Protein AF-A0A166ZIK1-F1 (afdb_monomer)

Sequence (98 aa):
MIDREKIKNVLSVFLELKEQDDSDISDRLESLGLSLCEAERVSAFLPSAFCRIALSHKFDLGFPNTYKVQGVEGEFPYKAESIYKLAIDIARKFLIVS

Secondary structure (DSSP, 8-state):
---HHHHHHHHHHHHHTTTS-HHHHHHHHHHTT--HHHHHHHHHHHHHHHHHHHHHHHH-----SEE--TTS-S-EEGGG-HHHHHHHHHHHHHHS--

Solvent-accessible surface area (backbone atoms only — not comparable to full-atom values): 5742 Å² total; per-residue (Å²): 133,93,51,76,72,61,48,59,57,50,56,50,47,54,66,74,44,68,90,57,56,65,64,61,51,15,54,52,40,28,77,74,75,40,53,64,72,56,15,53,48,46,54,59,34,36,58,53,33,34,50,51,51,53,43,26,71,77,67,73,50,87,72,78,68,53,49,74,53,91,96,49,91,70,75,45,49,45,78,79,33,66,66,36,50,50,24,39,59,48,33,50,62,60,67,74,75,107

Foldseek 3Di:
DDDPVLVVVLVVLCVVQVPHDLVSQLVVSVVVPDDSVVSSCLSPQLVVLLVVVLCCVPPVDDDDQWDDDPPDDDIHGLVVVPSNVVSNVVSCVVPVVD

Structure (mmCIF, N/CA/C/O backbone):
data_AF-A0A166ZIK1-F1
#
_entry.id   AF-A0A166ZIK1-F1
#
loop_
_atom_site.group_PDB
_atom_site.id
_atom_site.type_symbol
_atom_site.label_atom_id
_atom_site.label_alt_id
_atom_site.label_comp_id
_atom_site.label_asym_id
_atom_site.label_entity_id
_atom_site.label_seq_id
_atom_site.pdbx_PDB_ins_code
_atom_site.Cartn_x
_atom_site.Cartn_y
_atom_site.Cartn_z
_atom_site.occupancy
_atom_site.B_iso_or_equiv
_atom_site.auth_seq_id
_atom_site.auth_comp_id
_atom_site.auth_asym_id
_atom_site.auth_atom_id
_atom_site.pdbx_PDB_model_num
ATOM 1 N N . MET A 1 1 ? 0.453 -13.278 9.529 1.00 51.75 1 MET A N 1
ATOM 2 C CA . MET A 1 1 ? -0.045 -13.446 8.142 1.00 51.75 1 MET A CA 1
ATOM 3 C C . MET A 1 1 ? -1.377 -12.716 8.053 1.00 51.75 1 MET A C 1
ATOM 5 O O . MET A 1 1 ? -2.270 -13.051 8.821 1.00 51.75 1 MET A O 1
ATOM 9 N N . ILE A 1 2 ? -1.482 -11.669 7.231 1.00 57.44 2 ILE A N 1
ATOM 10 C CA . ILE A 1 2 ? -2.704 -10.852 7.121 1.00 57.44 2 ILE A CA 1
ATOM 11 C C . ILE A 1 2 ? -3.763 -11.646 6.340 1.00 57.44 2 ILE A C 1
ATOM 13 O O . ILE A 1 2 ? -3.516 -12.051 5.206 1.00 57.44 2 ILE A O 1
ATOM 17 N N . ASP A 1 3 ? -4.918 -11.889 6.962 1.00 62.81 3 ASP A N 1
ATOM 18 C CA . ASP A 1 3 ? -6.071 -12.560 6.347 1.00 62.81 3 ASP A CA 1
ATOM 19 C C . ASP A 1 3 ? -6.891 -11.579 5.484 1.00 62.81 3 ASP A C 1
ATOM 21 O O . ASP A 1 3 ? -6.909 -10.369 5.712 1.00 62.81 3 ASP A O 1
ATOM 25 N N . ARG A 1 4 ? -7.610 -12.109 4.497 1.00 59.59 4 ARG A N 1
ATOM 26 C CA . ARG A 1 4 ? -8.479 -11.405 3.554 1.00 59.59 4 ARG A CA 1
ATOM 27 C C . ARG A 1 4 ? -9.532 -10.516 4.220 1.00 59.59 4 ARG A C 1
ATOM 29 O O . ARG A 1 4 ? -9.883 -9.489 3.647 1.00 59.59 4 ARG A O 1
ATOM 36 N N . GLU A 1 5 ? -10.029 -10.870 5.401 1.00 65.19 5 GLU A N 1
ATOM 37 C CA . GLU A 1 5 ? -10.978 -10.019 6.134 1.00 65.19 5 GLU A CA 1
ATOM 38 C C . GLU A 1 5 ? -10.295 -8.810 6.791 1.00 65.19 5 GLU A C 1
ATOM 40 O O . GLU A 1 5 ? -10.846 -7.711 6.759 1.00 65.19 5 GLU A O 1
ATOM 45 N N . LYS A 1 6 ? -9.038 -8.940 7.249 1.00 65.81 6 LYS A N 1
ATOM 46 C CA . LYS A 1 6 ? -8.251 -7.778 7.705 1.00 65.81 6 LYS A CA 1
ATOM 47 C C . LYS A 1 6 ? -8.040 -6.764 6.571 1.00 65.81 6 LYS A C 1
ATOM 49 O O . LYS A 1 6 ? -8.010 -5.567 6.818 1.00 65.81 6 LYS A O 1
ATOM 54 N N . ILE A 1 7 ? -7.969 -7.222 5.321 1.00 63.62 7 ILE A N 1
ATOM 55 C CA . ILE A 1 7 ? -7.739 -6.377 4.137 1.00 63.62 7 ILE A CA 1
ATOM 56 C C . ILE A 1 7 ? -8.918 -5.466 3.787 1.00 63.62 7 ILE A C 1
ATOM 58 O O . ILE A 1 7 ? -8.698 -4.326 3.382 1.00 63.62 7 ILE A O 1
ATOM 62 N N . LYS A 1 8 ? -10.164 -5.946 3.889 1.00 65.69 8 LYS A N 1
ATOM 63 C CA . LYS A 1 8 ? -11.332 -5.090 3.609 1.00 65.69 8 LYS A CA 1
ATOM 64 C C . LYS A 1 8 ? -11.345 -3.885 4.544 1.00 65.69 8 LYS A C 1
ATOM 66 O O . LYS A 1 8 ? -11.590 -2.772 4.092 1.00 65.69 8 LYS A O 1
ATOM 71 N N . ASN A 1 9 ? -10.986 -4.126 5.803 1.00 75.50 9 ASN A N 1
ATOM 72 C CA . ASN A 1 9 ? -10.884 -3.090 6.820 1.00 75.50 9 ASN A CA 1
ATOM 73 C C . ASN A 1 9 ? -9.718 -2.131 6.539 1.00 75.50 9 ASN A C 1
ATOM 75 O O . ASN A 1 9 ? -9.846 -0.937 6.781 1.00 75.50 9 ASN A O 1
ATOM 79 N N . VAL A 1 10 ? -8.611 -2.618 5.967 1.00 81.50 10 VAL A N 1
ATOM 80 C CA . VAL A 1 10 ? -7.492 -1.757 5.552 1.00 81.50 10 VAL A CA 1
ATOM 81 C C . VAL A 1 10 ? -7.948 -0.749 4.495 1.00 81.50 10 VAL A C 1
ATOM 83 O O . VAL A 1 10 ? -7.755 0.444 4.680 1.00 81.5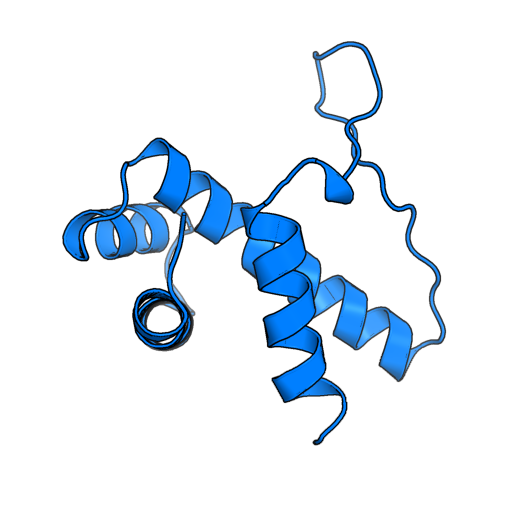0 10 VAL A O 1
ATOM 86 N N . LEU A 1 11 ? -8.591 -1.187 3.407 1.00 81.81 11 LEU A N 1
ATOM 87 C CA . LEU A 1 11 ? -9.002 -0.264 2.337 1.00 81.81 11 LEU A CA 1
ATOM 88 C C . LEU A 1 11 ? -10.010 0.787 2.807 1.00 81.81 11 LEU A C 1
ATOM 90 O O . LEU A 1 11 ? -9.923 1.937 2.382 1.00 81.81 11 LEU A O 1
ATOM 94 N N . SER A 1 12 ? -10.948 0.417 3.683 1.00 85.94 12 SER A N 1
ATOM 95 C CA . SER A 1 12 ? -11.885 1.390 4.249 1.00 85.94 12 SER A CA 1
ATOM 96 C C . SER A 1 12 ? -11.176 2.475 5.053 1.00 85.94 12 SER A C 1
ATOM 98 O O . SER A 1 12 ? -11.599 3.620 4.973 1.00 85.94 12 SER A O 1
ATOM 100 N N . VAL A 1 13 ? -10.077 2.150 5.744 1.00 90.88 13 VAL A N 1
ATOM 101 C CA . VAL A 1 13 ? -9.280 3.148 6.474 1.00 90.88 13 VAL A CA 1
ATOM 102 C C . VAL A 1 13 ? -8.668 4.170 5.518 1.00 90.88 13 VAL A C 1
ATOM 104 O O . VAL A 1 13 ? -8.781 5.365 5.761 1.00 90.88 13 VAL A O 1
ATOM 107 N N . PHE A 1 14 ? -8.101 3.737 4.387 1.00 89.62 14 PHE A N 1
ATOM 108 C CA . PHE A 1 14 ? -7.566 4.677 3.389 1.00 89.62 14 PHE A CA 1
ATOM 109 C C . PHE A 1 14 ? -8.648 5.570 2.771 1.00 89.62 14 PHE A C 1
ATOM 111 O O . PHE A 1 14 ? -8.369 6.708 2.411 1.00 89.62 14 PHE A O 1
ATOM 118 N N . LEU A 1 15 ? -9.878 5.071 2.622 1.00 88.06 15 LEU A N 1
ATOM 119 C CA . LEU A 1 15 ? -10.993 5.878 2.119 1.00 88.06 15 LEU A CA 1
ATOM 120 C C . LEU A 1 15 ? -11.514 6.864 3.173 1.00 88.06 15 LEU A C 1
ATOM 122 O O . LEU A 1 15 ? -11.843 7.997 2.827 1.00 88.06 15 LEU A O 1
ATOM 126 N N . GLU A 1 16 ? -11.585 6.430 4.433 1.00 93.38 16 GLU A N 1
ATOM 127 C CA . GLU A 1 16 ? -11.985 7.242 5.587 1.00 93.38 16 GLU A CA 1
ATOM 128 C C . GLU A 1 16 ? -10.996 8.392 5.826 1.00 93.38 16 GLU A C 1
ATOM 130 O O . GLU A 1 16 ? -11.413 9.527 6.041 1.00 93.38 16 GLU A O 1
ATOM 135 N N . LEU A 1 17 ? -9.694 8.112 5.718 1.00 93.44 17 LEU A N 1
ATOM 136 C CA . LEU A 1 17 ? -8.604 9.025 6.073 1.00 93.44 17 LEU A CA 1
ATOM 137 C C . LEU A 1 17 ? -7.856 9.585 4.853 1.00 93.44 17 LEU A C 1
ATOM 139 O O . LEU A 1 17 ? -6.711 10.001 4.961 1.00 93.44 17 LEU A O 1
ATOM 143 N N . LYS A 1 18 ? -8.492 9.624 3.677 1.00 89.88 18 LYS A N 1
ATOM 144 C CA . LYS A 1 18 ? -7.851 9.993 2.395 1.00 89.88 18 LYS A CA 1
ATOM 145 C C . LYS A 1 18 ? -7.215 11.398 2.344 1.00 89.88 18 LYS A C 1
ATOM 147 O O . LYS A 1 18 ? -6.507 11.698 1.389 1.00 89.88 18 LYS A O 1
ATOM 152 N N . GLU A 1 19 ? -7.555 12.272 3.291 1.00 93.00 19 GLU A N 1
ATOM 153 C CA . GLU A 1 19 ? -7.053 13.655 3.394 1.00 93.00 19 GLU A CA 1
ATOM 154 C C . G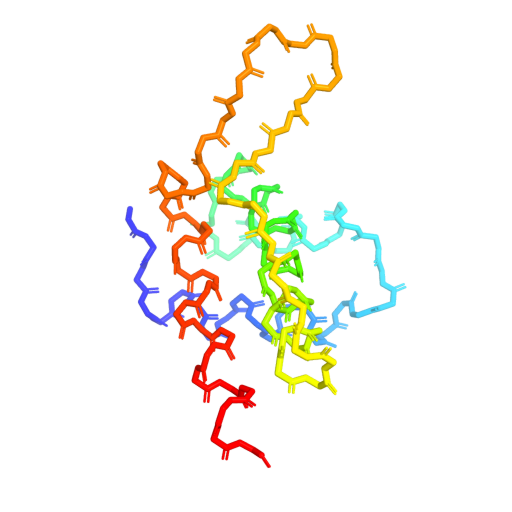LU A 1 19 ? -6.136 13.858 4.610 1.00 93.00 19 GLU A C 1
ATOM 156 O O . GLU A 1 19 ? -5.785 14.992 4.924 1.00 93.00 19 GLU A O 1
ATOM 161 N N . GLN A 1 20 ? -5.792 12.777 5.311 1.00 93.94 20 GLN A N 1
ATOM 162 C CA . GLN A 1 20 ? -4.939 12.789 6.498 1.00 93.94 20 GLN A CA 1
ATOM 163 C C . GLN A 1 20 ? -3.547 12.234 6.188 1.00 93.94 20 GLN A C 1
ATOM 165 O O . GLN A 1 20 ? -3.302 11.727 5.088 1.00 93.94 20 GLN A O 1
ATOM 170 N N . ASP A 1 21 ? -2.640 12.346 7.157 1.00 92.62 21 ASP A N 1
ATOM 171 C CA . ASP A 1 21 ? -1.256 11.917 7.000 1.00 92.62 21 ASP A CA 1
ATOM 172 C C . ASP A 1 21 ? -1.121 10.389 7.144 1.00 92.62 21 ASP A C 1
ATOM 174 O O . ASP A 1 21 ? -1.936 9.706 7.773 1.00 92.62 21 ASP A O 1
ATOM 178 N N . ASP A 1 22 ? -0.037 9.830 6.597 1.00 88.88 22 ASP A N 1
ATOM 179 C CA . ASP A 1 22 ? 0.255 8.390 6.684 1.00 88.88 22 ASP A CA 1
ATOM 180 C C . ASP A 1 22 ? 0.374 7.897 8.141 1.00 88.88 22 ASP A C 1
ATOM 182 O O . ASP A 1 22 ? 0.130 6.717 8.420 1.00 88.88 22 ASP A O 1
ATOM 186 N N . SER A 1 23 ? 0.724 8.786 9.079 1.00 92.75 23 SER A N 1
ATOM 187 C CA . SER A 1 23 ? 0.729 8.492 10.515 1.00 92.75 23 SER A CA 1
ATOM 188 C C . SER A 1 23 ? -0.674 8.212 11.046 1.00 92.75 23 SER A C 1
ATOM 190 O O . SER A 1 23 ? -0.859 7.206 11.724 1.00 92.75 23 SER A O 1
ATOM 192 N N . ASP A 1 24 ? -1.680 9.005 10.663 1.00 95.12 24 ASP A N 1
ATOM 193 C CA . ASP A 1 24 ? -3.066 8.807 11.110 1.00 95.12 24 ASP A CA 1
ATOM 194 C C . ASP A 1 24 ? -3.632 7.483 10.573 1.00 95.12 24 ASP A C 1
ATOM 196 O O . ASP A 1 24 ? -4.332 6.739 11.268 1.00 95.12 24 ASP A O 1
ATOM 200 N N . ILE A 1 25 ? -3.270 7.142 9.332 1.00 93.62 25 ILE A N 1
ATOM 201 C CA . ILE A 1 25 ? -3.593 5.848 8.722 1.00 93.62 25 ILE A CA 1
ATOM 202 C C . ILE A 1 25 ? -2.945 4.707 9.513 1.00 93.62 25 ILE A C 1
ATOM 204 O O . ILE A 1 25 ? -3.602 3.701 9.794 1.00 93.62 25 ILE A O 1
ATOM 208 N N . SER A 1 26 ? -1.672 4.850 9.879 1.00 93.88 26 SER A N 1
ATOM 209 C CA . SER A 1 26 ? -0.922 3.824 10.610 1.00 93.88 26 SER A CA 1
ATOM 210 C C . SER A 1 26 ? -1.504 3.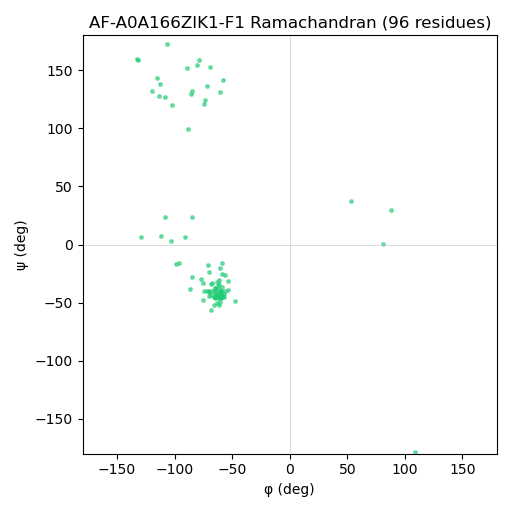601 12.012 1.00 93.88 26 SER A C 1
ATOM 212 O O . SER A 1 26 ? -1.793 2.458 12.372 1.00 93.88 26 SER A O 1
ATOM 214 N N . ASP A 1 27 ? -1.811 4.672 12.744 1.00 94.94 27 ASP A N 1
ATOM 215 C CA . ASP A 1 27 ? -2.452 4.616 14.065 1.00 94.94 27 ASP A CA 1
ATOM 216 C C . ASP A 1 27 ? -3.830 3.943 13.988 1.00 94.94 27 ASP A C 1
ATOM 218 O O . ASP A 1 27 ? -4.195 3.081 14.801 1.00 94.94 27 ASP A O 1
ATOM 222 N N . ARG A 1 28 ? -4.614 4.275 12.954 1.00 94.44 28 ARG A N 1
ATOM 223 C CA . ARG A 1 28 ? -5.925 3.659 12.752 1.00 94.44 28 ARG A CA 1
ATOM 224 C C . ARG A 1 28 ? -5.808 2.165 12.470 1.00 94.44 28 ARG A C 1
ATOM 226 O O . ARG A 1 28 ? -6.592 1.385 13.016 1.00 94.44 28 ARG A O 1
ATOM 233 N N . LEU A 1 29 ? -4.845 1.750 11.653 1.00 91.06 29 LEU A N 1
ATOM 234 C CA . LEU A 1 29 ? -4.578 0.342 11.363 1.00 91.06 29 LEU A CA 1
ATOM 235 C C . LEU A 1 29 ? -4.093 -0.426 12.600 1.00 91.06 29 LEU A C 1
ATOM 237 O O . LEU A 1 29 ? -4.512 -1.569 12.800 1.00 91.06 29 LEU A O 1
ATOM 241 N N . GLU A 1 30 ? -3.282 0.199 13.457 1.00 93.19 30 GLU A N 1
ATOM 242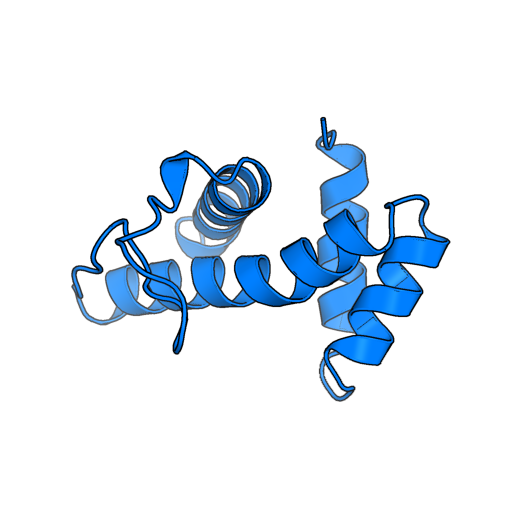 C CA . GLU A 1 30 ? -2.881 -0.373 14.746 1.00 93.19 30 GLU A CA 1
ATOM 243 C C . GLU A 1 30 ? -4.103 -0.614 15.646 1.00 93.19 30 GLU A C 1
ATOM 245 O O . GLU A 1 30 ? -4.277 -1.714 16.179 1.00 93.19 30 GLU A O 1
ATOM 250 N N . SER A 1 31 ? -5.039 0.344 15.710 1.00 91.88 31 SER A N 1
ATOM 251 C CA . SER A 1 31 ? -6.292 0.199 16.476 1.00 91.88 31 SER A CA 1
ATOM 252 C C . SER A 1 31 ? -7.180 -0.970 16.009 1.00 91.88 31 SER A C 1
ATOM 254 O O . SER A 1 31 ? -8.022 -1.459 16.764 1.00 91.88 31 SER A O 1
ATOM 256 N N . LEU A 1 32 ? -6.980 -1.453 14.776 1.00 87.62 32 LEU A N 1
ATOM 257 C CA . LEU A 1 32 ? -7.664 -2.614 14.192 1.00 87.62 32 LEU A CA 1
ATOM 258 C C . LEU A 1 32 ? -6.911 -3.940 14.421 1.00 87.62 32 LEU A C 1
ATOM 260 O O . LEU A 1 32 ? -7.312 -4.987 13.900 1.00 87.62 32 LEU A O 1
ATOM 264 N N . GLY A 1 33 ? -5.832 -3.918 15.208 1.00 88.12 33 GLY A N 1
ATOM 265 C CA . GLY A 1 33 ? -5.074 -5.099 15.614 1.00 88.12 33 GLY A CA 1
ATOM 266 C C . GLY A 1 33 ? -3.960 -5.502 14.646 1.00 88.12 33 GLY A C 1
ATOM 267 O O . GLY A 1 33 ? -3.672 -6.700 14.512 1.00 88.12 33 GLY A O 1
ATOM 268 N N . LEU A 1 34 ? -3.375 -4.539 13.929 1.00 87.25 34 LEU A N 1
ATOM 269 C CA . LEU A 1 34 ? -2.050 -4.691 13.318 1.00 87.25 34 LEU A CA 1
ATOM 270 C C . LEU A 1 34 ? -0.990 -4.244 14.327 1.00 87.25 34 LEU A C 1
ATOM 272 O O . LEU A 1 34 ? -1.257 -3.396 15.169 1.00 87.25 34 LEU A O 1
ATOM 276 N N . SER A 1 35 ? 0.216 -4.803 14.248 1.00 89.75 35 SER A N 1
ATOM 277 C CA . SER A 1 35 ? 1.355 -4.187 14.938 1.00 89.75 35 SER A CA 1
ATOM 278 C C . SER A 1 35 ? 1.737 -2.865 14.265 1.00 89.75 35 SER A C 1
ATOM 280 O O . SER A 1 35 ? 1.558 -2.736 13.054 1.00 89.75 35 SER A O 1
ATOM 282 N N . LEU A 1 36 ? 2.328 -1.924 15.011 1.00 89.38 36 LEU A N 1
ATOM 283 C CA . LEU A 1 36 ? 2.838 -0.658 14.463 1.00 89.38 36 LEU A CA 1
ATOM 284 C C . LEU A 1 36 ? 3.689 -0.870 13.199 1.00 89.38 36 LEU A C 1
ATOM 286 O O . LEU A 1 36 ? 3.426 -0.281 12.156 1.00 89.38 36 LEU A O 1
ATOM 290 N N . CYS A 1 37 ? 4.639 -1.808 13.254 1.00 87.31 37 CYS A N 1
ATOM 291 C CA . CYS A 1 37 ? 5.484 -2.135 12.107 1.00 87.31 37 CYS A CA 1
ATOM 292 C C . CYS A 1 37 ? 4.669 -2.635 10.900 1.00 87.31 37 CYS A C 1
ATOM 294 O O . CYS A 1 37 ? 4.968 -2.287 9.763 1.00 87.31 37 CYS A O 1
ATOM 296 N N . GLU A 1 38 ? 3.632 -3.452 11.102 1.00 85.81 38 GLU A N 1
ATOM 297 C CA . GLU A 1 38 ? 2.756 -3.864 9.999 1.00 85.81 38 GLU A CA 1
ATOM 298 C C . GLU A 1 38 ? 1.932 -2.691 9.458 1.00 85.81 38 GLU A C 1
ATOM 300 O O . GLU A 1 38 ? 1.775 -2.584 8.242 1.00 85.81 38 GLU A O 1
ATOM 305 N N . ALA A 1 39 ? 1.427 -1.822 10.333 1.00 89.31 39 ALA A N 1
ATOM 306 C CA . ALA A 1 39 ? 0.614 -0.668 9.971 1.00 89.31 39 ALA A CA 1
ATOM 307 C C . ALA A 1 39 ? 1.391 0.338 9.107 1.00 89.31 39 ALA A C 1
ATOM 309 O O . ALA A 1 39 ? 0.939 0.652 8.007 1.00 89.31 39 ALA A O 1
ATOM 310 N N . GLU A 1 40 ? 2.595 0.734 9.532 1.00 89.75 40 GLU A N 1
ATOM 311 C CA . GLU A 1 40 ? 3.496 1.624 8.780 1.00 89.75 40 GLU A CA 1
ATOM 312 C C . GLU A 1 40 ? 3.869 1.047 7.406 1.00 89.75 40 GLU A C 1
ATOM 314 O O . GLU A 1 40 ? 3.995 1.736 6.393 1.00 89.75 40 GLU A O 1
ATOM 319 N N . ARG A 1 41 ? 4.044 -0.274 7.338 1.00 86.69 41 ARG A N 1
ATOM 320 C CA . ARG A 1 41 ? 4.352 -0.947 6.074 1.00 86.69 41 ARG A CA 1
ATOM 321 C C . ARG A 1 41 ? 3.137 -0.970 5.159 1.00 86.69 41 ARG A C 1
ATOM 323 O O . ARG A 1 41 ? 3.283 -0.807 3.951 1.00 86.69 41 ARG A O 1
ATOM 330 N N . VAL A 1 42 ? 1.940 -1.192 5.697 1.00 87.19 42 VAL A N 1
ATOM 331 C CA . VAL A 1 42 ? 0.700 -1.152 4.915 1.00 87.19 42 VAL A CA 1
ATOM 332 C C . VAL A 1 42 ? 0.439 0.260 4.388 1.00 87.19 42 VAL A C 1
ATOM 334 O O . VAL A 1 42 ? 0.156 0.379 3.193 1.00 87.19 42 VAL A O 1
ATOM 337 N N . SER A 1 43 ? 0.582 1.299 5.222 1.00 89.62 43 SER A N 1
ATOM 338 C CA . SER A 1 43 ? 0.422 2.706 4.819 1.00 89.62 43 SER A CA 1
ATOM 339 C C . SER A 1 43 ? 1.366 3.077 3.674 1.00 89.62 43 SER A C 1
ATOM 341 O O . SER A 1 43 ? 0.914 3.624 2.673 1.00 89.62 43 SER A O 1
ATOM 343 N N . ALA A 1 44 ? 2.627 2.636 3.718 1.00 86.50 44 ALA A N 1
ATOM 344 C CA . ALA A 1 44 ? 3.591 2.899 2.648 1.00 86.50 44 ALA A CA 1
ATOM 345 C C . ALA A 1 44 ? 3.392 2.041 1.377 1.00 86.50 44 ALA A C 1
ATOM 347 O O . ALA A 1 44 ? 3.445 2.535 0.244 1.00 86.50 44 ALA A O 1
ATOM 348 N N . PHE A 1 45 ? 3.214 0.722 1.519 1.00 86.44 45 PHE A N 1
ATOM 349 C CA . PHE A 1 45 ? 3.272 -0.199 0.376 1.00 86.44 45 PHE A CA 1
ATOM 350 C C . PHE A 1 45 ? 1.953 -0.328 -0.384 1.00 86.44 45 PHE A C 1
ATOM 352 O O . PHE A 1 45 ? 1.990 -0.605 -1.589 1.00 86.44 45 PHE A O 1
ATOM 359 N N . LEU A 1 46 ? 0.804 -0.135 0.272 1.00 86.94 46 LEU A N 1
ATOM 360 C CA . LEU A 1 46 ? -0.493 -0.284 -0.385 1.00 86.94 46 LEU A CA 1
ATOM 361 C C . LEU A 1 46 ? -0.706 0.780 -1.478 1.00 86.94 46 LEU A C 1
ATOM 363 O O . LEU A 1 46 ? -0.922 0.380 -2.627 1.00 86.94 46 LEU A O 1
ATOM 367 N N . PRO A 1 47 ? -0.541 2.094 -1.217 1.00 87.50 47 PRO A N 1
ATOM 368 C CA . PRO A 1 47 ? -0.647 3.115 -2.260 1.00 87.50 47 PRO A CA 1
ATOM 369 C C . PRO A 1 47 ? 0.379 2.911 -3.377 1.00 87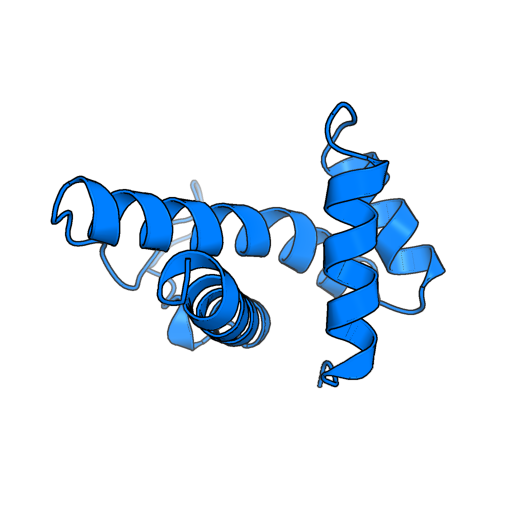.50 47 PRO A C 1
ATOM 371 O O . PRO A 1 47 ? 0.044 3.021 -4.556 1.00 87.50 47 PRO A O 1
ATOM 374 N N . SER A 1 48 ? 1.615 2.535 -3.029 1.00 87.44 48 SER A N 1
ATOM 375 C CA . SER A 1 48 ? 2.680 2.278 -4.006 1.00 87.44 48 SER A CA 1
ATOM 376 C C . SER A 1 48 ? 2.305 1.169 -4.998 1.00 87.44 48 SER A C 1
ATOM 378 O O . SER A 1 48 ? 2.488 1.320 -6.210 1.00 87.44 48 SER A O 1
ATOM 380 N N . ALA A 1 49 ? 1.741 0.061 -4.507 1.00 87.56 49 ALA A N 1
ATOM 381 C CA . ALA A 1 49 ? 1.281 -1.042 -5.346 1.00 87.56 49 ALA A CA 1
ATOM 382 C C . ALA A 1 49 ? 0.111 -0.632 -6.257 1.00 87.56 49 ALA A C 1
ATOM 384 O O . ALA A 1 49 ? 0.1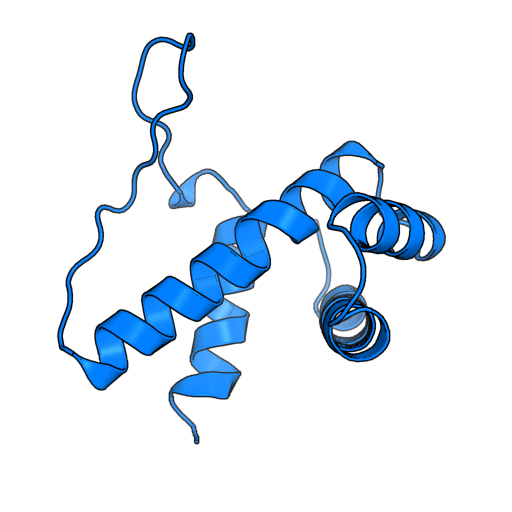35 -0.926 -7.455 1.00 87.56 49 ALA A O 1
ATOM 385 N N . PHE A 1 50 ? -0.880 0.080 -5.707 1.00 87.38 50 PHE A N 1
ATOM 386 C CA . PHE A 1 50 ? -2.030 0.587 -6.461 1.00 87.38 50 PHE A CA 1
ATOM 387 C C . PHE A 1 50 ? -1.607 1.552 -7.572 1.00 87.38 50 PHE A C 1
ATOM 389 O O . PHE A 1 50 ? -1.991 1.358 -8.725 1.00 87.38 50 PHE A O 1
ATOM 396 N N . CYS A 1 51 ? -0.763 2.539 -7.256 1.00 88.31 51 CYS A N 1
ATOM 397 C CA . CYS A 1 51 ? -0.247 3.495 -8.234 1.00 88.31 51 CYS A CA 1
ATOM 398 C C . CYS A 1 51 ? 0.523 2.798 -9.352 1.00 88.31 51 CYS A C 1
ATOM 400 O O . CYS A 1 51 ? 0.280 3.073 -10.523 1.00 88.31 51 CYS A O 1
ATOM 402 N N . ARG A 1 52 ? 1.419 1.860 -9.021 1.00 89.00 52 ARG A N 1
ATOM 403 C CA . ARG A 1 52 ? 2.176 1.115 -10.036 1.00 89.00 52 ARG A CA 1
ATOM 404 C C . ARG A 1 52 ? 1.253 0.354 -10.982 1.00 89.00 52 ARG A C 1
ATOM 406 O O . ARG A 1 52 ? 1.441 0.441 -12.187 1.00 89.00 52 ARG A O 1
ATOM 413 N N . ILE A 1 53 ? 0.226 -0.328 -10.471 1.00 86.75 53 ILE A N 1
ATOM 414 C CA . ILE A 1 53 ? -0.737 -1.047 -11.322 1.00 86.75 53 ILE A CA 1
ATOM 415 C C . ILE A 1 53 ? -1.553 -0.085 -12.187 1.00 86.75 53 ILE A C 1
ATOM 417 O O . ILE A 1 53 ? -1.681 -0.323 -13.386 1.00 86.75 53 ILE A O 1
ATOM 421 N N . ALA A 1 54 ? -2.060 1.009 -11.614 1.00 87.25 54 ALA A N 1
ATOM 422 C CA . ALA A 1 54 ? -2.821 2.007 -12.362 1.00 87.25 54 ALA A CA 1
ATOM 423 C C . ALA A 1 54 ? -1.984 2.634 -13.489 1.00 87.25 54 ALA A C 1
ATOM 425 O O . ALA A 1 54 ? -2.457 2.765 -14.616 1.00 87.25 54 ALA A O 1
ATOM 426 N N . LEU A 1 55 ? -0.726 2.983 -13.202 1.00 88.12 55 LEU A N 1
ATOM 427 C CA . LEU A 1 55 ? 0.202 3.556 -14.175 1.00 88.12 55 LEU A CA 1
ATOM 428 C C . LEU A 1 55 ? 0.605 2.544 -15.251 1.00 88.12 55 LEU A C 1
ATOM 430 O O . LEU A 1 55 ? 0.602 2.893 -16.429 1.00 88.12 55 LEU A O 1
ATOM 434 N N . SER A 1 56 ? 0.900 1.296 -14.875 1.00 88.88 56 SER A N 1
ATOM 435 C CA . SER A 1 56 ? 1.180 0.226 -15.837 1.00 88.88 56 SER A CA 1
ATOM 436 C C . SER A 1 56 ? -0.003 -0.007 -16.771 1.00 88.88 56 SER A C 1
ATOM 438 O O . SER A 1 56 ? 0.196 -0.131 -17.970 1.00 88.88 56 SER A O 1
ATOM 440 N N . HIS A 1 57 ? -1.233 -0.020 -16.252 1.00 85.19 57 HIS A N 1
ATOM 441 C CA . HIS A 1 57 ? -2.422 -0.236 -17.077 1.00 85.19 57 HIS A CA 1
ATOM 442 C C . HIS A 1 57 ? -2.725 0.955 -17.995 1.00 85.19 57 HIS A C 1
ATOM 444 O O . HIS A 1 57 ? -3.023 0.777 -19.171 1.00 85.19 57 HIS A O 1
ATOM 450 N N . LYS A 1 58 ? -2.641 2.182 -17.470 1.00 87.75 58 LYS A N 1
ATOM 451 C CA . LYS A 1 58 ? -3.024 3.393 -18.208 1.00 87.75 58 LYS A CA 1
ATOM 452 C C . LYS A 1 58 ? -1.984 3.838 -19.238 1.00 87.75 58 LYS A C 1
ATOM 454 O O . LYS A 1 58 ? -2.354 4.464 -20.228 1.00 87.75 58 LYS A O 1
ATOM 459 N N . PHE A 1 59 ? -0.705 3.564 -18.989 1.00 90.06 59 PHE A N 1
ATOM 460 C CA . PHE 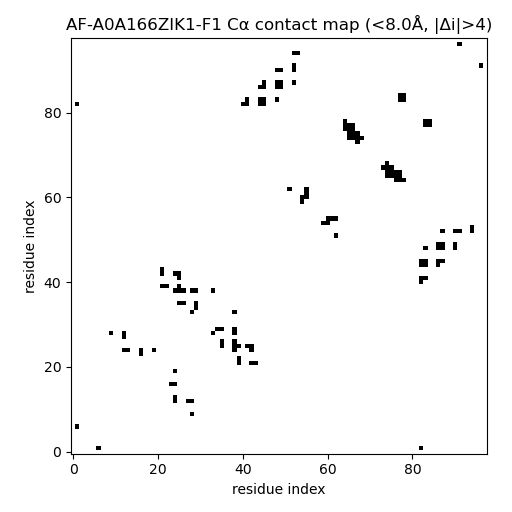A 1 59 ? 0.407 4.120 -19.766 1.00 90.06 59 PHE A CA 1
ATOM 461 C C . PHE A 1 59 ? 1.408 3.067 -20.269 1.00 90.06 59 PHE A C 1
ATOM 463 O O . PHE A 1 59 ? 2.446 3.451 -20.798 1.00 90.06 59 PHE A O 1
ATOM 470 N N . ASP A 1 60 ? 1.129 1.771 -20.088 1.00 86.69 60 ASP A N 1
ATOM 471 C CA . ASP A 1 60 ? 2.021 0.653 -20.454 1.00 86.69 60 ASP A CA 1
ATOM 472 C C . ASP A 1 60 ? 3.440 0.775 -19.858 1.00 86.69 60 ASP A C 1
ATOM 474 O O . ASP A 1 60 ? 4.461 0.468 -20.473 1.00 86.69 60 ASP A O 1
ATOM 478 N N . LEU A 1 61 ? 3.521 1.281 -18.624 1.00 87.94 61 LEU A N 1
ATOM 479 C CA . LEU A 1 61 ? 4.791 1.474 -17.925 1.00 87.94 61 LEU A CA 1
ATOM 480 C C . LEU A 1 61 ? 5.237 0.200 -17.203 1.00 87.94 61 LEU A C 1
ATOM 482 O O . LEU A 1 61 ? 4.508 -0.363 -16.382 1.00 87.94 61 LEU A O 1
ATOM 486 N N . GLY A 1 62 ? 6.485 -0.205 -17.437 1.00 85.81 62 GLY A N 1
ATOM 487 C CA . GLY A 1 62 ? 7.164 -1.234 -16.654 1.00 85.81 62 GLY A CA 1
ATOM 488 C C . GLY A 1 62 ? 7.821 -0.650 -15.402 1.00 85.81 62 GLY A C 1
ATOM 489 O O . GLY A 1 62 ? 8.562 0.327 -15.485 1.00 85.81 62 GLY A O 1
ATOM 490 N N . PHE A 1 63 ? 7.605 -1.278 -14.244 1.00 86.56 63 PHE A N 1
ATOM 491 C CA . PHE A 1 63 ? 8.289 -0.917 -12.998 1.00 86.56 63 PHE A CA 1
ATOM 492 C C . PHE A 1 63 ? 9.243 -2.031 -12.551 1.00 86.56 63 PHE A C 1
ATOM 494 O O . PHE A 1 63 ? 8.857 -3.204 -12.570 1.00 86.56 63 PHE A O 1
ATOM 501 N N . PRO A 1 64 ? 10.457 -1.698 -12.072 1.00 86.62 64 PRO A N 1
ATOM 502 C CA . PRO A 1 64 ? 11.330 -2.668 -11.427 1.00 86.62 64 PRO A CA 1
ATOM 503 C C . PRO A 1 64 ? 10.644 -3.314 -10.221 1.00 86.62 64 PRO A C 1
ATOM 505 O O . PRO A 1 64 ? 9.960 -2.651 -9.434 1.00 86.62 64 PRO A O 1
ATOM 508 N N . ASN A 1 65 ? 10.875 -4.611 -10.033 1.00 84.75 65 ASN A N 1
ATOM 509 C CA . ASN A 1 65 ? 10.367 -5.365 -8.885 1.00 84.75 65 ASN A CA 1
ATOM 510 C C . ASN A 1 65 ? 11.286 -5.249 -7.646 1.00 84.75 65 ASN A C 1
ATOM 512 O O . ASN A 1 65 ? 11.274 -6.112 -6.766 1.00 84.75 65 ASN A O 1
ATOM 516 N N . THR A 1 66 ? 12.079 -4.182 -7.575 1.00 90.06 66 THR A N 1
ATOM 517 C CA . THR A 1 66 ? 12.956 -3.844 -6.452 1.00 90.06 66 THR A CA 1
ATOM 518 C C . THR A 1 66 ? 12.780 -2.379 -6.049 1.00 90.06 66 THR A C 1
ATOM 520 O O . THR A 1 66 ? 12.284 -1.563 -6.834 1.00 90.06 66 THR A O 1
ATOM 523 N N . TYR A 1 67 ? 13.167 -2.047 -4.818 1.00 84.75 67 TYR A N 1
ATOM 524 C CA . TYR A 1 67 ? 13.309 -0.676 -4.332 1.00 84.75 67 TYR A CA 1
ATOM 525 C C . TYR A 1 67 ? 14.635 -0.490 -3.592 1.00 84.75 67 TYR A C 1
ATOM 527 O O . TYR A 1 67 ? 15.255 -1.453 -3.141 1.00 84.75 67 TYR A O 1
ATOM 535 N N . LYS A 1 68 ? 15.070 0.766 -3.482 1.00 87.62 68 LYS A N 1
ATOM 536 C CA . LYS A 1 68 ? 16.238 1.181 -2.699 1.00 87.62 68 LYS A CA 1
ATOM 537 C C . LYS A 1 68 ? 15.777 2.077 -1.566 1.00 87.62 68 LYS A C 1
ATOM 539 O O . LYS A 1 68 ? 14.874 2.888 -1.758 1.00 87.62 68 LYS A O 1
ATOM 544 N N . VAL A 1 69 ? 16.417 1.940 -0.414 1.00 82.75 69 VAL A N 1
ATOM 545 C CA . VAL A 1 69 ? 16.224 2.840 0.722 1.00 82.75 69 VAL A CA 1
ATOM 546 C C . VAL A 1 69 ? 17.482 3.683 0.845 1.00 82.75 69 VAL A C 1
ATOM 548 O O . VAL A 1 69 ? 18.591 3.152 0.857 1.00 82.75 69 VAL A O 1
ATOM 551 N N . GLN A 1 70 ? 17.325 5.005 0.883 1.00 86.75 70 GLN A N 1
ATOM 552 C CA . GLN A 1 70 ? 18.468 5.901 1.006 1.00 86.75 70 GLN A CA 1
ATOM 553 C C . GLN A 1 70 ? 19.216 5.618 2.316 1.00 86.75 70 GLN A C 1
ATOM 555 O O . GLN A 1 70 ? 18.606 5.527 3.376 1.00 86.75 70 GLN A O 1
ATOM 560 N N . GLY A 1 71 ? 20.539 5.470 2.231 1.00 88.94 71 GLY A N 1
ATOM 561 C CA . GLY A 1 71 ? 21.379 5.146 3.388 1.00 88.94 71 GLY A CA 1
ATOM 562 C C . GLY A 1 71 ? 21.410 3.662 3.767 1.00 88.94 71 GLY A C 1
ATOM 563 O O . GLY A 1 71 ? 22.118 3.313 4.706 1.00 88.94 71 GLY A O 1
ATOM 564 N N . VAL A 1 72 ? 20.708 2.787 3.037 1.00 89.50 72 VAL A N 1
ATOM 565 C CA . VAL A 1 72 ? 20.781 1.332 3.219 1.00 89.50 72 VAL A CA 1
ATOM 566 C C . VAL A 1 72 ? 21.402 0.697 1.979 1.00 89.50 72 VAL A C 1
ATOM 568 O O . VAL A 1 72 ? 20.971 0.948 0.853 1.00 89.50 72 VAL A O 1
ATOM 571 N N . GLU A 1 73 ? 22.433 -0.121 2.181 1.00 92.69 73 GLU A N 1
ATOM 572 C CA . GLU A 1 73 ? 23.102 -0.824 1.088 1.00 92.69 73 GLU A CA 1
ATOM 573 C C . GLU A 1 73 ? 22.215 -1.945 0.521 1.00 92.69 73 GLU A C 1
ATOM 575 O O . GLU A 1 73 ? 21.607 -2.715 1.265 1.00 92.69 73 GLU A O 1
ATOM 580 N N . GLY A 1 74 ? 22.163 -2.044 -0.811 1.00 88.75 74 GLY A N 1
ATOM 581 C CA . GLY A 1 74 ? 21.479 -3.119 -1.532 1.00 88.75 74 GLY A CA 1
ATOM 582 C C . GLY A 1 74 ? 20.190 -2.713 -2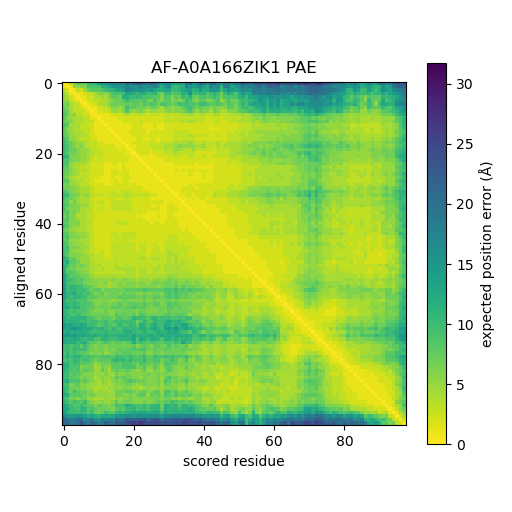.256 1.00 88.75 74 GLY A C 1
ATOM 583 O O . GLY A 1 74 ? 19.782 -1.552 -2.289 1.00 88.75 74 GLY A O 1
ATOM 584 N N . GLU A 1 75 ? 19.565 -3.707 -2.890 1.00 91.06 75 GLU A N 1
ATOM 585 C CA . GLU A 1 75 ? 18.246 -3.610 -3.519 1.00 91.06 75 GLU A CA 1
ATOM 586 C C . GLU A 1 75 ? 17.287 -4.598 -2.869 1.00 91.06 75 GLU A C 1
ATOM 588 O O . GLU A 1 75 ? 17.595 -5.781 -2.720 1.00 91.06 75 GLU A O 1
ATOM 593 N N . PHE A 1 76 ? 16.101 -4.113 -2.517 1.00 88.69 76 PHE A N 1
ATOM 594 C CA . PHE A 1 76 ? 15.106 -4.889 -1.796 1.00 88.69 76 PHE A CA 1
ATOM 595 C C . PHE A 1 76 ? 14.027 -5.365 -2.761 1.00 88.69 76 PHE A C 1
ATOM 597 O O . PHE A 1 76 ? 13.371 -4.542 -3.405 1.00 88.69 76 PHE A O 1
ATOM 604 N N . PRO A 1 77 ? 13.817 -6.682 -2.906 1.00 87.44 77 PRO A N 1
ATOM 605 C CA . PRO A 1 77 ? 12.782 -7.193 -3.780 1.00 87.44 77 PRO A CA 1
ATOM 606 C C . PRO A 1 77 ? 11.410 -6.972 -3.151 1.00 87.44 77 PRO A C 1
ATOM 608 O O . PRO A 1 77 ? 11.099 -7.513 -2.095 1.00 87.44 77 PRO A O 1
ATOM 611 N N . TYR A 1 78 ? 10.522 -6.302 -3.877 1.00 82.81 78 TYR A N 1
ATOM 612 C CA . TYR A 1 78 ? 9.124 -6.135 -3.475 1.00 82.81 78 TYR A CA 1
ATOM 613 C C . TYR A 1 78 ? 8.398 -7.470 -3.233 1.00 82.81 78 TYR A C 1
ATOM 615 O O . TYR A 1 78 ? 7.461 -7.549 -2.449 1.00 82.81 78 TYR A O 1
ATOM 623 N N . LYS A 1 79 ? 8.841 -8.554 -3.882 1.00 77.06 79 LYS A N 1
ATOM 624 C CA . LYS A 1 79 ? 8.299 -9.908 -3.671 1.00 77.06 79 LYS A CA 1
ATOM 625 C C . LYS A 1 79 ? 8.657 -10.513 -2.313 1.00 77.06 79 LYS A C 1
ATOM 627 O O . LYS A 1 79 ? 7.946 -11.417 -1.882 1.00 77.0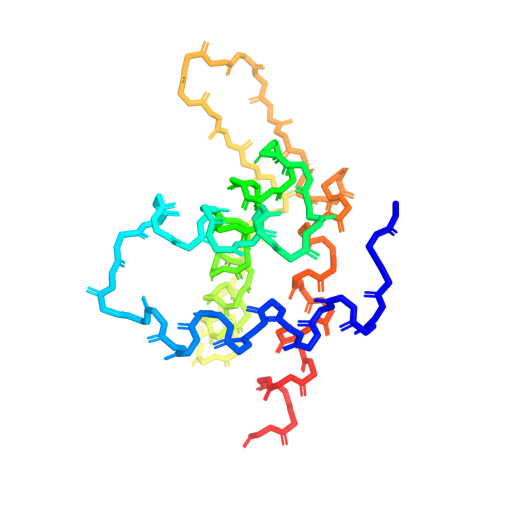6 79 LYS A O 1
ATOM 632 N N . ALA A 1 80 ? 9.737 -10.062 -1.670 1.00 81.25 80 ALA A N 1
ATOM 633 C CA . ALA A 1 80 ? 10.034 -10.466 -0.297 1.00 81.25 80 ALA A CA 1
ATOM 634 C C . ALA A 1 80 ? 9.053 -9.827 0.693 1.00 81.25 80 ALA A C 1
ATOM 636 O O . ALA A 1 80 ? 8.876 -10.332 1.799 1.00 81.25 80 ALA A O 1
ATOM 637 N N . GLU A 1 81 ? 8.357 -8.770 0.268 1.00 80.56 81 GLU A N 1
ATOM 638 C CA . GLU A 1 81 ? 7.387 -8.077 1.088 1.00 80.56 81 GLU A CA 1
ATOM 639 C C . GLU A 1 81 ? 6.001 -8.691 0.970 1.00 80.56 81 GLU A C 1
ATOM 641 O O . GLU A 1 81 ? 5.243 -8.436 0.034 1.00 80.56 81 GLU A O 1
ATOM 646 N N . SER A 1 82 ? 5.654 -9.512 1.963 1.00 76.50 82 SER A N 1
ATOM 647 C CA . SER A 1 82 ? 4.349 -10.176 2.038 1.00 76.50 82 SER A CA 1
ATOM 648 C C . SER A 1 82 ? 3.181 -9.182 1.943 1.00 76.50 82 SER A C 1
ATOM 650 O O . SER A 1 82 ? 2.213 -9.448 1.230 1.00 76.50 82 SER A O 1
ATOM 652 N N . ILE A 1 83 ? 3.313 -8.009 2.571 1.00 75.75 83 ILE A N 1
ATOM 653 C CA . ILE A 1 83 ? 2.350 -6.899 2.492 1.00 75.75 83 ILE A CA 1
ATOM 654 C C . ILE A 1 83 ? 2.263 -6.332 1.071 1.00 75.75 83 ILE A C 1
ATOM 656 O O . ILE A 1 83 ? 1.169 -6.059 0.588 1.00 75.75 83 ILE A O 1
ATOM 660 N N . TYR A 1 84 ? 3.385 -6.204 0.363 1.00 77.25 84 TYR A N 1
ATOM 661 C CA . TYR A 1 84 ? 3.378 -5.698 -1.008 1.00 77.25 84 TYR A CA 1
ATOM 662 C C . TYR A 1 84 ? 2.752 -6.694 -1.987 1.00 77.25 84 TYR A C 1
ATOM 664 O O . TYR A 1 84 ? 1.965 -6.308 -2.849 1.00 77.25 84 TYR A O 1
ATOM 672 N N . LYS A 1 85 ? 3.043 -7.993 -1.843 1.00 77.31 85 LYS A N 1
ATOM 673 C CA . LYS A 1 85 ? 2.369 -9.037 -2.628 1.00 77.31 85 LYS A CA 1
ATOM 674 C C . LYS A 1 85 ? 0.854 -8.965 -2.433 1.00 77.31 85 LYS A C 1
ATOM 676 O O . LYS A 1 85 ? 0.105 -8.993 -3.406 1.00 77.31 85 LYS A O 1
ATOM 681 N N . LEU A 1 86 ? 0.426 -8.809 -1.183 1.00 74.81 86 LEU A N 1
ATOM 682 C CA . LEU A 1 86 ? -0.976 -8.641 -0.835 1.00 74.81 86 LEU A CA 1
ATOM 683 C C . LEU A 1 86 ? -1.576 -7.386 -1.482 1.00 74.81 86 LEU A C 1
ATOM 685 O O . LEU A 1 86 ? -2.636 -7.457 -2.095 1.00 74.81 86 LEU A O 1
ATOM 689 N N . ALA A 1 87 ? -0.866 -6.261 -1.408 1.00 77.44 87 ALA A N 1
ATOM 690 C CA . ALA A 1 87 ? -1.256 -4.995 -2.012 1.00 77.44 87 ALA A CA 1
ATOM 691 C C . ALA A 1 87 ? -1.435 -5.090 -3.537 1.00 77.44 87 ALA A C 1
ATOM 693 O O . ALA A 1 87 ? -2.431 -4.606 -4.071 1.00 77.44 87 ALA A O 1
ATOM 694 N N . ILE A 1 88 ? -0.521 -5.772 -4.234 1.00 80.69 88 ILE A N 1
ATOM 695 C CA . ILE A 1 88 ? -0.616 -6.049 -5.676 1.00 80.69 88 ILE A CA 1
ATOM 696 C C . ILE A 1 88 ? -1.844 -6.906 -5.998 1.00 80.69 88 ILE A C 1
ATOM 698 O O . ILE A 1 88 ? -2.583 -6.589 -6.931 1.00 80.69 88 ILE A O 1
ATOM 702 N N . ASP A 1 89 ? -2.087 -7.973 -5.233 1.00 76.69 89 ASP A N 1
ATOM 703 C CA . ASP A 1 89 ? -3.242 -8.852 -5.442 1.00 76.69 89 ASP A CA 1
ATOM 704 C C . ASP A 1 89 ? -4.570 -8.103 -5.256 1.00 76.69 89 ASP A C 1
ATOM 706 O O . ASP A 1 89 ? -5.540 -8.364 -5.972 1.00 76.69 89 ASP A O 1
ATOM 710 N N . ILE A 1 90 ? -4.617 -7.156 -4.316 1.00 74.31 90 ILE A N 1
ATOM 711 C CA . ILE A 1 90 ? -5.771 -6.280 -4.100 1.00 74.31 90 ILE A CA 1
ATOM 712 C C . ILE A 1 90 ? -5.927 -5.321 -5.279 1.00 74.31 90 ILE A C 1
ATOM 714 O O . ILE A 1 90 ? -6.976 -5.301 -5.920 1.00 74.31 90 ILE A O 1
ATOM 718 N N . ALA A 1 91 ? -4.888 -4.553 -5.593 1.00 77.69 91 ALA A N 1
ATOM 719 C CA . ALA A 1 91 ? -4.919 -3.548 -6.646 1.00 77.69 91 ALA A CA 1
ATOM 720 C C . ALA A 1 91 ? -5.323 -4.143 -8.002 1.00 77.69 91 ALA A C 1
ATOM 722 O O . ALA A 1 91 ? -6.151 -3.567 -8.701 1.00 77.69 91 ALA A O 1
ATOM 723 N N . ARG A 1 92 ? -4.837 -5.345 -8.343 1.00 77.75 92 ARG A N 1
ATOM 724 C CA . ARG A 1 92 ? -5.253 -6.064 -9.559 1.00 77.75 92 ARG A CA 1
ATOM 725 C C . ARG A 1 92 ? -6.749 -6.371 -9.580 1.00 77.75 92 ARG A C 1
ATOM 727 O O . ARG A 1 92 ? -7.376 -6.218 -10.620 1.00 77.75 92 ARG A O 1
ATOM 734 N N . LYS A 1 93 ? -7.336 -6.778 -8.452 1.00 73.50 93 LYS A N 1
ATOM 735 C CA . LYS A 1 93 ? -8.780 -7.063 -8.367 1.00 73.50 93 LYS A CA 1
ATOM 736 C C . LYS A 1 93 ? -9.643 -5.815 -8.522 1.00 73.50 93 LYS A C 1
ATOM 738 O O . LYS A 1 93 ? -10.745 -5.926 -9.038 1.00 73.50 93 LYS A O 1
ATOM 743 N N . PHE A 1 94 ? -9.173 -4.661 -8.060 1.00 69.56 94 PHE A N 1
ATOM 744 C CA . PHE A 1 94 ? -9.944 -3.421 -8.148 1.00 69.56 94 PHE A CA 1
ATOM 745 C C . PHE A 1 94 ? -9.752 -2.693 -9.482 1.00 69.56 94 PHE A C 1
ATOM 747 O O . PHE A 1 94 ? -10.724 -2.167 -10.009 1.00 69.56 94 PHE A O 1
ATOM 754 N N . LEU A 1 95 ? -8.538 -2.683 -10.042 1.00 67.50 95 LEU A N 1
ATOM 755 C CA . LEU A 1 95 ? -8.177 -1.852 -11.201 1.00 67.50 95 LEU A CA 1
ATOM 756 C C . LEU A 1 95 ? -8.206 -2.571 -12.557 1.00 67.50 95 LEU A C 1
ATOM 758 O O . LEU A 1 95 ? -8.175 -1.899 -13.576 1.00 67.50 95 LEU A O 1
ATOM 762 N N . ILE A 1 96 ? -8.210 -3.910 -12.597 1.00 59.22 96 ILE A N 1
ATOM 763 C CA . ILE A 1 96 ? -8.277 -4.672 -13.868 1.00 59.22 96 ILE A CA 1
ATOM 764 C C . ILE A 1 96 ? -9.723 -5.087 -14.193 1.00 59.22 96 ILE A C 1
ATOM 766 O O . ILE A 1 96 ? -10.031 -5.474 -15.314 1.00 59.22 96 ILE A O 1
ATOM 770 N N . VAL A 1 97 ? -10.622 -5.016 -13.209 1.00 49.03 97 VAL A N 1
ATOM 771 C CA . VAL A 1 97 ? -12.041 -5.391 -13.350 1.00 49.03 97 VAL A CA 1
ATOM 772 C C . VAL A 1 97 ? -12.949 -4.151 -13.461 1.00 49.03 97 VAL A C 1
ATOM 774 O O . VAL A 1 97 ? -14.168 -4.296 -13.516 1.00 49.03 97 VAL A O 1
ATOM 777 N N . SER A 1 98 ? -12.369 -2.944 -13.480 1.00 44.47 98 SER A N 1
ATOM 778 C CA . SER A 1 98 ? -13.050 -1.656 -13.691 1.00 44.47 98 SER A CA 1
ATOM 779 C C . SER A 1 98 ? -12.681 -1.041 -15.036 1.00 44.47 98 SER A C 1
ATOM 781 O O . SER A 1 98 ? -13.558 -0.339 -15.586 1.00 44.47 98 SER A O 1
#

Mean predicted aligned error: 5.78 Å

Radius of gyration: 13.79 Å; Cα contacts (8 Å, |Δi|>4): 77; chains: 1; bounding box: 36×27×37 Å

pLDDT: mean 83.05, std 10.62, range [44.47, 95.12]

Nearest PDB structures (foldseek):
  7dr2-assembly1_cK  TM=2.911E-01  e=3.200E+00  Cyanophora paradoxa
  6nwa-assembly1_k  TM=3.164E-01  e=7.485E+00  Synechocystis sp. PCC 6803

Organism: NCBI:txid1365250